Protein AF-A0A9X3CGD5-F1 (afdb_monomer_lite)

Secondary structure (DSSP, 8-state):
---------------------------TTS-HHHHHHHHHHHHH---BTTTBEEEEEEEETTEEEEEEEETTTTEEEEPSS-EETT-SSS--EEE--TT-SEEEEEEEBTTT--EEEEEEEEEETTEEEE--

Foldseek 3Di:
DDDDDDPDDPPPPPPPPPPPPPDPQDPPPPDPQQVVFQVVQVVVAAWAQQHKGKTWGDPDPQKIWIWIQDPVVRDTATDPAIFRCDDPPKHWDWDHGNNFQKIWIFGAGPPPRDTGHTWMWGDDPSDTHTPD

Radius of gyration: 22.18 Å; chains: 1; bounding box: 51×74×53 Å

Sequence (132 aa):
MKVLIIVGLLLVSANIFASSEVLPINLDGYADKFRDSFSESYRTGPNFDHENYLFTYSCGGGAICGSVYDVSFSDFVELPDNYIGASEVEEFHASYNINSNRLCISGQSAITLEVYQSECYRYQDLEWISEN

Structure (mmCIF, N/CA/C/O backbone):
data_AF-A0A9X3CGD5-F1
#
_entry.id   AF-A0A9X3CGD5-F1
#
loop_
_atom_site.group_PDB
_atom_site.id
_atom_site.type_symbol
_atom_site.label_atom_id
_atom_site.label_alt_id
_atom_site.label_comp_id
_atom_site.label_asym_id
_atom_site.label_entity_id
_atom_site.label_seq_id
_atom_site.pdbx_PDB_ins_code
_atom_site.Cartn_x
_atom_site.Cartn_y
_atom_site.Cartn_z
_atom_site.occupancy
_atom_site.B_iso_or_equiv
_atom_site.auth_seq_id
_atom_site.auth_comp_id
_atom_site.auth_asym_id
_atom_site.auth_atom_id
_atom_site.pdbx_PDB_model_num
ATOM 1 N N . MET A 1 1 ? -30.276 -59.587 37.980 1.00 43.25 1 MET A N 1
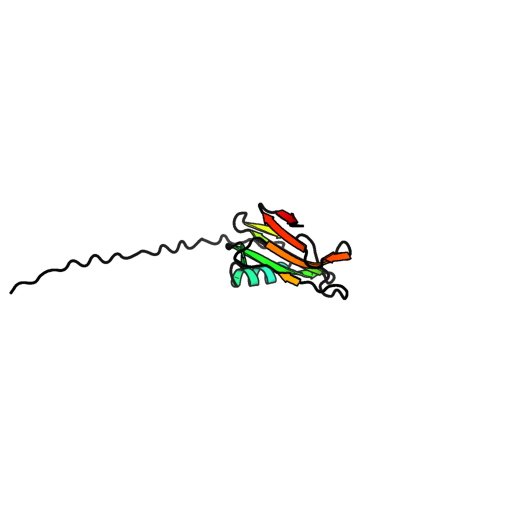ATOM 2 C CA . MET A 1 1 ? -29.554 -59.341 36.711 1.00 43.25 1 MET A CA 1
ATOM 3 C C . MET A 1 1 ? -30.543 -58.774 35.698 1.00 43.25 1 MET A C 1
ATOM 5 O O . MET A 1 1 ? -31.422 -59.525 35.299 1.00 43.25 1 MET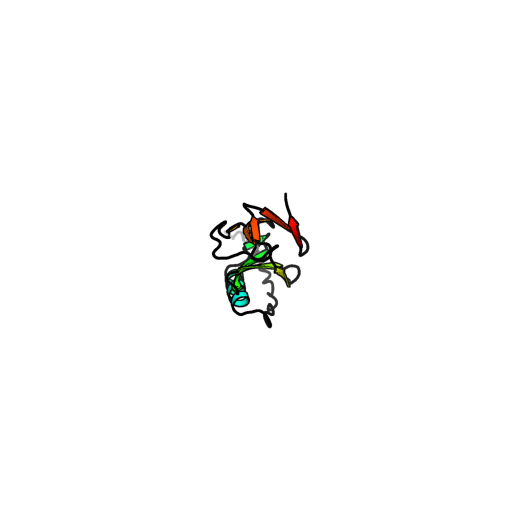 A O 1
ATOM 9 N N . LYS A 1 2 ? -30.478 -57.473 35.372 1.00 37.00 2 LYS A N 1
ATOM 10 C CA . LYS A 1 2 ? -31.056 -56.854 34.156 1.00 37.00 2 LYS A CA 1
ATOM 11 C C . LYS A 1 2 ? -30.704 -55.355 34.106 1.00 37.00 2 LYS A C 1
ATOM 13 O O . LYS A 1 2 ? -31.364 -54.527 34.712 1.00 37.00 2 LYS A O 1
ATOM 18 N N . VAL A 1 3 ? -29.555 -55.118 33.474 1.00 40.84 3 VAL A N 1
ATOM 19 C CA . VAL A 1 3 ? -29.138 -54.006 32.599 1.00 40.84 3 VAL A CA 1
ATOM 20 C C . VAL A 1 3 ? -29.783 -52.628 32.829 1.00 40.84 3 VAL A C 1
ATOM 22 O O . VAL A 1 3 ? -30.915 -52.382 32.424 1.00 40.84 3 VAL A O 1
ATOM 25 N N . LEU A 1 4 ? -28.985 -51.708 33.383 1.00 40.44 4 LEU A N 1
ATOM 26 C CA . LEU A 1 4 ? -29.149 -50.260 33.235 1.00 40.44 4 LEU A CA 1
ATOM 27 C C . LEU A 1 4 ? -28.840 -49.886 31.774 1.00 40.44 4 LEU A C 1
ATOM 29 O O . LEU A 1 4 ? -27.735 -50.147 31.301 1.00 40.44 4 LEU A O 1
ATOM 33 N N . ILE A 1 5 ? -29.788 -49.273 31.068 1.00 49.53 5 ILE A N 1
ATOM 34 C CA . ILE A 1 5 ? -29.542 -48.669 29.754 1.00 49.53 5 ILE A CA 1
ATOM 35 C C . ILE A 1 5 ? -29.169 -47.205 30.001 1.00 49.53 5 ILE A C 1
ATOM 37 O O . ILE A 1 5 ? -30.017 -46.395 30.366 1.00 49.53 5 ILE A O 1
ATOM 41 N N . ILE A 1 6 ? -27.887 -46.882 29.838 1.00 51.19 6 ILE A N 1
ATOM 42 C CA . ILE A 1 6 ? -27.390 -45.504 29.815 1.00 51.19 6 ILE A CA 1
ATOM 43 C C . ILE A 1 6 ? -27.622 -44.981 28.396 1.00 51.19 6 ILE A C 1
ATOM 45 O O . ILE A 1 6 ? -26.949 -45.397 27.456 1.00 51.19 6 ILE A O 1
ATOM 49 N N . VAL A 1 7 ? -28.603 -44.095 28.232 1.00 50.31 7 VAL A N 1
ATOM 50 C CA . VAL A 1 7 ? -28.816 -43.356 26.982 1.00 50.31 7 VAL A CA 1
ATOM 51 C C . VAL A 1 7 ? -27.796 -42.219 26.947 1.00 50.31 7 VAL A C 1
ATOM 53 O O . VAL A 1 7 ? -27.984 -41.179 27.572 1.00 50.31 7 VAL A O 1
ATOM 56 N N . GLY A 1 8 ? -26.674 -42.446 26.263 1.00 48.09 8 GLY A N 1
ATOM 57 C CA . GLY A 1 8 ? -25.688 -41.410 25.974 1.00 48.09 8 GLY A CA 1
ATOM 58 C C . GLY A 1 8 ? -26.224 -40.456 24.909 1.00 48.09 8 GLY A C 1
ATOM 59 O O . GLY A 1 8 ? -26.300 -40.819 23.737 1.00 48.09 8 GLY A O 1
ATOM 60 N N . LEU A 1 9 ? -26.596 -39.241 25.314 1.00 48.44 9 LEU A N 1
ATOM 61 C CA . LEU A 1 9 ? -26.856 -38.133 24.397 1.00 48.44 9 LEU A CA 1
ATOM 62 C C . LEU A 1 9 ? -25.506 -37.659 23.829 1.00 48.44 9 LEU A C 1
ATOM 64 O O . LEU A 1 9 ? -24.779 -36.896 24.462 1.00 48.44 9 LEU A O 1
ATOM 68 N N . LEU A 1 10 ? -25.147 -38.150 22.645 1.00 49.84 10 LEU A N 1
ATOM 69 C CA . LEU A 1 10 ? -24.059 -37.593 21.845 1.00 49.84 10 LEU A CA 1
ATOM 70 C C . LEU A 1 10 ? -24.537 -36.258 21.265 1.00 49.84 10 LEU A C 1
ATOM 72 O O . LEU A 1 10 ? -25.245 -36.222 20.260 1.00 49.84 10 LEU A O 1
ATOM 76 N N . LEU A 1 11 ? -24.167 -35.158 21.921 1.00 52.66 11 LEU A N 1
ATOM 77 C CA . LEU A 1 11 ? -24.222 -33.820 21.338 1.00 52.66 11 LEU A CA 1
ATOM 78 C C . LEU A 1 11 ? -23.191 -33.770 20.208 1.00 52.66 11 LEU A C 1
ATOM 80 O O . LEU A 1 11 ? -22.017 -33.487 20.428 1.00 52.66 11 LEU A O 1
ATOM 84 N N . VAL A 1 12 ? -23.628 -34.103 18.996 1.00 58.88 12 VAL A N 1
ATOM 85 C CA . VAL A 1 12 ? -22.868 -33.824 17.780 1.00 58.88 12 VAL A CA 1
ATOM 86 C C . VAL A 1 12 ? -22.931 -32.313 17.588 1.00 58.88 12 VAL A C 1
ATOM 88 O O . VAL A 1 12 ? -23.906 -31.780 17.060 1.00 58.88 12 VAL A O 1
ATOM 91 N N . SER A 1 13 ? -21.920 -31.606 18.087 1.00 59.28 13 SER A N 1
ATOM 92 C CA . SER A 1 13 ? -21.670 -30.217 17.727 1.00 59.28 13 SER A CA 1
ATOM 93 C C . SER A 1 13 ? -21.349 -30.181 16.235 1.00 59.28 13 SER A C 1
ATOM 95 O O . SER A 1 13 ? -20.225 -30.434 15.803 1.00 59.28 13 SER A O 1
ATOM 97 N N . ALA A 1 14 ? -22.373 -29.914 15.427 1.00 56.91 14 ALA A N 1
ATOM 98 C CA . ALA A 1 14 ? -22.192 -29.534 14.041 1.00 56.91 14 ALA A CA 1
ATOM 99 C C . ALA A 1 14 ? -21.446 -28.195 14.040 1.00 56.91 14 ALA A C 1
ATOM 101 O O . ALA A 1 14 ? -22.047 -27.136 14.206 1.00 56.91 14 ALA A O 1
ATOM 102 N N . ASN A 1 15 ? -20.119 -28.250 13.905 1.00 46.78 15 ASN A N 1
ATOM 103 C CA . ASN A 1 15 ? -19.341 -27.100 13.475 1.00 46.78 15 ASN A CA 1
ATOM 104 C C . ASN A 1 15 ? -19.806 -26.791 12.054 1.00 46.78 15 ASN A C 1
ATOM 106 O O . ASN A 1 15 ? -19.359 -27.415 11.090 1.00 46.78 15 ASN A O 1
ATOM 110 N N . ILE A 1 16 ? -20.774 -25.885 11.940 1.00 51.84 16 ILE A N 1
ATOM 111 C CA . ILE A 1 16 ? -21.120 -25.249 10.679 1.00 51.84 16 ILE A CA 1
ATOM 112 C C . ILE A 1 16 ? -19.902 -24.394 10.334 1.00 51.84 16 ILE A C 1
ATOM 114 O O . ILE A 1 16 ? -19.795 -23.245 10.750 1.00 51.84 16 ILE A O 1
ATOM 118 N N . PHE A 1 17 ? -18.945 -24.983 9.618 1.00 51.38 17 PHE A N 1
ATOM 119 C CA . PHE A 1 17 ? -18.027 -24.204 8.808 1.00 51.38 17 PHE A CA 1
ATOM 120 C C . PHE A 1 17 ? -18.896 -23.563 7.733 1.00 51.38 17 PHE A C 1
ATOM 122 O O . PHE A 1 17 ? -19.229 -24.191 6.728 1.00 51.38 17 PHE A O 1
ATOM 129 N N . ALA A 1 18 ? -19.341 -22.335 7.996 1.00 46.78 18 ALA A N 1
ATOM 130 C CA . ALA A 1 18 ? -19.785 -21.445 6.947 1.00 46.78 18 ALA A CA 1
ATOM 131 C C . ALA A 1 18 ? -18.578 -21.266 6.022 1.00 46.78 18 ALA A C 1
ATOM 133 O O . ALA A 1 18 ? -17.677 -20.481 6.298 1.00 46.78 18 ALA A O 1
ATOM 134 N N . SER A 1 19 ? -18.513 -22.088 4.976 1.00 48.03 19 SER A N 1
ATOM 135 C CA . SER A 1 19 ? -17.697 -21.804 3.808 1.00 48.03 19 SER A CA 1
ATOM 136 C C . SER A 1 19 ? -18.245 -20.494 3.267 1.00 48.03 19 SER A C 1
ATOM 138 O O . SER A 1 19 ? -19.299 -20.505 2.632 1.00 48.03 19 SER A O 1
ATOM 140 N N . SER A 1 20 ? -17.604 -19.367 3.586 1.00 49.00 20 SER A N 1
ATOM 141 C CA . SER A 1 20 ? -17.860 -18.147 2.838 1.00 49.00 20 SER A CA 1
ATOM 142 C C . SER A 1 20 ? -17.532 -18.493 1.393 1.00 49.00 20 SER A C 1
ATOM 144 O O . SER A 1 20 ? -16.413 -18.884 1.057 1.00 49.00 20 SER A O 1
ATOM 146 N N . GLU A 1 21 ? -18.552 -18.493 0.544 1.00 46.88 21 GLU A N 1
ATOM 147 C CA . GLU A 1 21 ? -18.329 -18.526 -0.888 1.00 46.88 21 GLU A CA 1
ATOM 148 C C . GLU A 1 21 ? -17.588 -17.232 -1.209 1.00 46.88 21 GLU A C 1
ATOM 150 O O . GLU A 1 21 ? -18.176 -16.154 -1.261 1.00 46.88 21 GLU A O 1
ATOM 155 N N . VAL A 1 22 ? -16.264 -17.331 -1.314 1.00 56.41 22 VAL A N 1
ATOM 156 C CA . VAL A 1 22 ? -15.425 -16.271 -1.853 1.00 56.41 22 VAL A CA 1
ATOM 157 C C . VAL A 1 22 ? -15.966 -15.986 -3.245 1.00 56.41 22 VAL A C 1
ATOM 159 O O . VAL A 1 22 ? -15.841 -16.816 -4.150 1.00 56.41 22 VAL A O 1
ATOM 162 N N . LEU A 1 23 ? -16.603 -14.830 -3.413 1.00 57.22 23 LEU A N 1
ATOM 163 C CA . LEU A 1 23 ? -16.973 -14.358 -4.736 1.00 57.22 23 LEU A CA 1
ATOM 164 C C . LEU A 1 23 ? -15.686 -14.222 -5.564 1.00 57.22 23 LEU A C 1
ATOM 166 O O . LEU A 1 23 ? -14.685 -13.718 -5.049 1.00 57.22 23 LEU A O 1
ATOM 170 N N . PRO A 1 24 ? -15.670 -14.690 -6.823 1.00 66.75 24 PRO A N 1
ATOM 171 C CA . PRO A 1 24 ? -14.485 -14.589 -7.659 1.00 66.75 24 PRO A CA 1
ATOM 172 C C . PRO A 1 24 ? -14.117 -13.113 -7.833 1.00 66.75 24 PRO A C 1
ATOM 174 O O . PRO A 1 24 ? -14.877 -12.336 -8.410 1.00 66.75 24 PRO A O 1
ATOM 177 N N . ILE A 1 25 ? -12.951 -12.736 -7.312 1.00 82.81 25 ILE A N 1
ATOM 178 C CA . ILE A 1 25 ? -12.424 -11.376 -7.403 1.00 82.81 25 ILE A CA 1
ATOM 179 C C . ILE A 1 25 ? -12.034 -11.134 -8.860 1.00 82.81 25 ILE A C 1
ATOM 181 O O . ILE A 1 25 ? -11.188 -11.843 -9.410 1.00 82.81 25 ILE A O 1
ATOM 185 N N . ASN A 1 26 ? -12.678 -10.159 -9.502 1.00 85.06 26 ASN A N 1
ATOM 186 C CA . ASN A 1 26 ? -12.357 -9.795 -10.873 1.00 85.06 26 ASN A CA 1
ATOM 187 C C . ASN A 1 26 ? -11.092 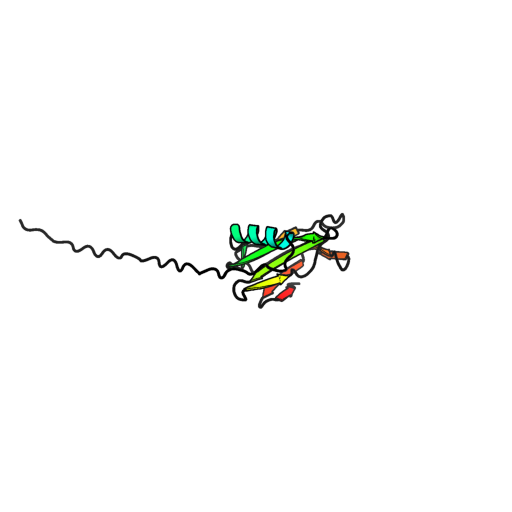-8.928 -10.890 1.00 85.06 26 ASN A C 1
ATOM 189 O O . ASN A 1 26 ? -11.102 -7.802 -10.404 1.00 85.06 26 ASN A O 1
ATOM 193 N N . LEU A 1 27 ? -10.016 -9.464 -11.463 1.00 89.44 27 LEU A N 1
ATOM 194 C CA . LEU A 1 27 ? -8.732 -8.775 -11.608 1.00 89.44 27 LEU A CA 1
ATOM 195 C C . LEU A 1 27 ? -8.460 -8.332 -13.053 1.00 89.44 27 LEU A C 1
ATOM 197 O O . LEU A 1 27 ? -7.326 -7.973 -13.388 1.00 89.44 27 LEU A O 1
ATOM 201 N N . ASP A 1 28 ? -9.467 -8.382 -13.924 1.00 89.00 28 ASP A N 1
ATOM 202 C CA . ASP A 1 28 ? -9.343 -7.928 -15.303 1.00 89.00 28 ASP A CA 1
ATOM 203 C C . ASP A 1 28 ? -9.048 -6.422 -15.333 1.00 89.00 28 ASP A C 1
ATOM 205 O O . ASP A 1 28 ? -9.728 -5.617 -14.701 1.00 89.00 28 ASP A O 1
ATOM 209 N N . GLY A 1 29 ? -8.017 -6.035 -16.085 1.00 89.38 29 GLY A N 1
ATOM 210 C CA . GLY A 1 29 ? -7.575 -4.641 -16.206 1.00 89.38 29 GLY A CA 1
ATOM 211 C C . GLY A 1 29 ? -6.433 -4.242 -15.269 1.00 89.38 29 GLY A C 1
ATOM 212 O O . GLY A 1 29 ? -5.789 -3.226 -15.525 1.00 89.38 29 GLY A O 1
ATOM 213 N N . TYR A 1 30 ? -6.105 -5.052 -14.258 1.00 93.06 30 TYR A N 1
ATOM 214 C CA . TYR A 1 30 ? -4.916 -4.833 -13.432 1.00 93.06 30 TYR A CA 1
ATOM 215 C C . TYR A 1 30 ? -3.644 -5.351 -14.113 1.00 93.06 30 TYR A C 1
ATOM 217 O O . TYR A 1 30 ? -3.652 -6.359 -14.823 1.00 93.06 30 TYR A O 1
ATOM 225 N N . ALA A 1 31 ? -2.521 -4.675 -13.864 1.00 94.81 31 ALA A N 1
ATOM 226 C CA . ALA A 1 31 ? -1.214 -5.099 -14.358 1.00 94.81 31 ALA A CA 1
ATOM 227 C C . ALA A 1 31 ? -0.779 -6.441 -13.742 1.00 94.81 31 ALA A C 1
ATOM 229 O O . ALA A 1 31 ? -1.101 -6.741 -12.594 1.00 94.81 31 ALA A O 1
ATOM 230 N N . ASP A 1 32 ? 0.034 -7.221 -14.461 1.00 95.44 32 ASP A N 1
ATOM 231 C CA . ASP A 1 32 ? 0.465 -8.550 -13.998 1.00 95.44 32 ASP A CA 1
ATOM 232 C C . ASP A 1 32 ? 1.145 -8.514 -12.624 1.00 95.44 32 ASP A C 1
ATOM 234 O O . ASP A 1 32 ? 0.855 -9.344 -11.773 1.00 95.44 32 ASP A O 1
ATOM 238 N N . LYS A 1 33 ? 1.971 -7.496 -12.347 1.00 96.12 33 LYS A N 1
ATOM 239 C CA . LYS A 1 33 ? 2.628 -7.344 -11.037 1.00 96.12 33 LYS A CA 1
ATOM 240 C C . LYS A 1 33 ? 1.652 -7.135 -9.887 1.00 96.12 33 LYS A C 1
ATOM 242 O O . LYS A 1 33 ? 1.884 -7.662 -8.804 1.00 96.12 33 LYS A O 1
ATOM 247 N N . PHE A 1 34 ? 0.567 -6.405 -10.128 1.00 97.06 34 PHE A N 1
ATOM 248 C CA . PHE A 1 34 ? -0.507 -6.261 -9.154 1.00 97.06 34 PHE A CA 1
ATOM 249 C C . PHE A 1 34 ? -1.176 -7.616 -8.910 1.00 97.06 34 PHE A C 1
ATOM 251 O O . PHE A 1 34 ? -1.300 -8.052 -7.769 1.00 97.06 34 PHE A O 1
ATOM 258 N N . ARG A 1 35 ? -1.558 -8.304 -9.994 1.00 96.56 35 ARG A N 1
ATOM 259 C CA . ARG A 1 35 ? -2.259 -9.594 -9.947 1.00 96.56 35 ARG A CA 1
ATOM 260 C C . ARG A 1 35 ? -1.439 -10.663 -9.232 1.00 96.56 35 ARG A C 1
ATOM 262 O O . ARG A 1 35 ? -1.991 -11.384 -8.405 1.00 96.56 35 ARG A O 1
ATOM 269 N N . ASP A 1 36 ? -0.143 -10.738 -9.520 1.00 96.19 36 ASP A N 1
ATOM 270 C CA . ASP A 1 36 ? 0.791 -11.676 -8.896 1.00 96.19 36 ASP A CA 1
ATOM 271 C C . ASP A 1 36 ? 0.914 -11.412 -7.388 1.00 96.19 36 ASP A C 1
ATOM 273 O O . ASP A 1 36 ? 0.725 -12.328 -6.586 1.00 96.19 36 ASP A O 1
ATOM 277 N N . SER A 1 37 ? 1.174 -10.160 -6.990 1.00 97.56 37 SER A N 1
ATOM 278 C CA . SER A 1 37 ? 1.308 -9.795 -5.573 1.00 97.56 37 SER A CA 1
ATOM 279 C C . SER A 1 37 ? 0.010 -9.995 -4.795 1.00 97.56 37 SER A C 1
ATOM 281 O O . SER A 1 37 ? 0.040 -10.527 -3.683 1.00 97.56 37 SER A O 1
ATOM 283 N N . PHE A 1 38 ? -1.132 -9.614 -5.373 1.00 97.44 38 PHE A N 1
ATOM 284 C CA . PHE A 1 38 ? -2.424 -9.852 -4.743 1.00 97.44 38 PHE A CA 1
ATOM 285 C C . PHE A 1 38 ? -2.699 -11.350 -4.601 1.00 97.44 38 PHE A C 1
ATOM 287 O O . PHE A 1 38 ? -3.043 -11.797 -3.513 1.00 97.44 38 PHE A O 1
ATOM 294 N N . SER A 1 39 ? -2.492 -12.140 -5.660 1.00 95.62 39 SER A N 1
ATOM 295 C CA . SER A 1 39 ? -2.725 -13.591 -5.626 1.00 95.62 39 SER A CA 1
ATOM 296 C C . SER A 1 39 ? -1.871 -14.284 -4.565 1.00 95.62 39 SER A C 1
ATOM 298 O O . SER A 1 39 ? -2.340 -15.211 -3.906 1.00 95.62 39 SER A O 1
ATOM 300 N N . GLU A 1 40 ? -0.631 -13.832 -4.367 1.00 96.31 40 GLU A N 1
ATOM 301 C CA . GLU A 1 40 ? 0.254 -14.371 -3.333 1.00 96.31 40 GLU A CA 1
ATOM 302 C C . GLU A 1 40 ? -0.214 -14.015 -1.914 1.00 96.31 40 GLU A C 1
ATOM 304 O O . GLU A 1 40 ? -0.260 -14.889 -1.041 1.00 96.31 40 GLU A O 1
ATOM 309 N N . SER A 1 41 ? -0.619 -12.760 -1.686 1.00 96.00 41 SER A N 1
ATOM 310 C CA . SER A 1 41 ? -1.209 -12.333 -0.410 1.00 96.00 41 SER A CA 1
ATOM 311 C C . SER A 1 41 ? -2.503 -13.103 -0.125 1.00 96.00 41 SER A C 1
ATOM 313 O O . SER A 1 41 ? -2.656 -13.722 0.927 1.00 96.00 41 SER A O 1
ATOM 315 N N . TYR A 1 42 ? -3.377 -13.199 -1.127 1.00 94.94 42 TYR A N 1
ATOM 316 C CA . TYR A 1 42 ? -4.645 -13.914 -1.057 1.00 94.94 42 TYR A CA 1
ATOM 317 C C . TYR A 1 42 ? -4.469 -15.399 -0.710 1.00 94.94 42 TYR A C 1
ATOM 319 O O . TYR A 1 42 ? -5.168 -15.936 0.147 1.00 94.94 42 TYR A O 1
ATOM 327 N N . ARG A 1 43 ? -3.482 -16.065 -1.323 1.00 95.06 43 ARG A N 1
ATOM 328 C CA . ARG A 1 43 ? -3.133 -17.467 -1.043 1.00 95.06 43 ARG A CA 1
ATOM 329 C C . ARG A 1 43 ? -2.599 -17.678 0.377 1.00 95.06 43 ARG A C 1
ATOM 331 O O . ARG A 1 43 ? -2.745 -18.773 0.919 1.00 95.06 43 ARG A O 1
ATOM 338 N N . THR A 1 44 ? -1.958 -16.665 0.953 1.00 94.56 44 THR A N 1
ATOM 339 C CA . THR A 1 44 ? -1.418 -16.705 2.321 1.00 94.56 44 THR A CA 1
ATOM 340 C C . THR A 1 44 ? -2.519 -16.518 3.369 1.00 94.56 44 THR A C 1
ATOM 342 O O . THR A 1 44 ? -2.428 -17.081 4.461 1.00 94.56 44 THR A O 1
ATOM 345 N N . GLY A 1 45 ? -3.583 -15.802 3.007 1.00 94.94 45 GLY A N 1
ATOM 346 C CA . GLY A 1 45 ? -4.706 -15.466 3.876 1.00 94.94 45 GLY A CA 1
ATOM 347 C C . GLY A 1 45 ? -4.643 -14.017 4.371 1.00 94.94 45 GLY A C 1
ATOM 348 O O . GLY A 1 45 ? -3.657 -13.322 4.107 1.00 94.94 45 GLY A O 1
ATOM 349 N N . PRO A 1 46 ? -5.687 -13.552 5.083 1.00 96.88 46 PRO A N 1
ATOM 350 C CA . PRO A 1 46 ? -5.740 -12.197 5.618 1.00 96.88 46 PRO A CA 1
ATOM 351 C C . PRO A 1 46 ? -4.511 -11.859 6.459 1.00 96.88 46 PRO A C 1
ATOM 353 O O . PRO A 1 46 ? -4.031 -12.675 7.250 1.00 96.88 46 PRO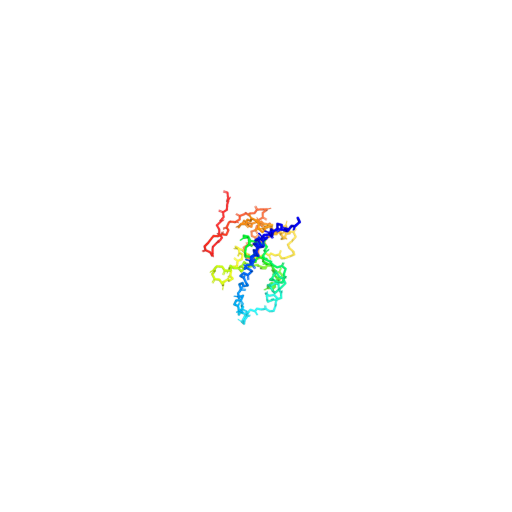 A O 1
ATOM 356 N N . ASN A 1 47 ? -4.007 -10.641 6.299 1.00 97.69 47 ASN A N 1
ATOM 357 C CA . ASN A 1 47 ? -2.799 -10.172 6.979 1.00 97.69 47 ASN A CA 1
ATOM 358 C C . ASN A 1 47 ? -2.945 -8.759 7.563 1.00 97.69 47 ASN A C 1
ATOM 360 O O . ASN A 1 47 ? -1.996 -8.247 8.163 1.00 97.69 47 ASN A O 1
ATOM 364 N N . PHE A 1 48 ? -4.125 -8.156 7.420 1.00 98.06 48 PHE A N 1
ATOM 365 C CA . PHE A 1 48 ? -4.436 -6.801 7.844 1.00 98.06 48 PHE A CA 1
ATOM 366 C C . PHE A 1 48 ? -5.879 -6.742 8.342 1.00 98.06 48 PHE A C 1
ATOM 368 O O . PHE A 1 48 ? -6.760 -7.310 7.707 1.00 98.06 48 PHE A O 1
ATOM 375 N N . ASP A 1 49 ? -6.115 -6.091 9.480 1.00 96.38 49 ASP A N 1
ATOM 376 C CA . ASP A 1 49 ? -7.458 -5.909 10.057 1.00 96.38 49 ASP A CA 1
ATOM 377 C C . ASP A 1 49 ? -8.362 -7.163 10.035 1.00 96.38 49 ASP A C 1
ATOM 379 O O . ASP A 1 49 ? -9.504 -7.127 9.596 1.00 96.38 49 ASP A O 1
ATOM 383 N N . HIS A 1 50 ? -7.815 -8.299 10.474 1.00 94.38 50 HIS A N 1
ATOM 384 C CA . HIS A 1 50 ? -8.409 -9.640 10.584 1.00 94.38 50 HIS A CA 1
ATOM 385 C C . HIS A 1 50 ? -8.857 -10.329 9.291 1.00 94.38 50 HIS A C 1
ATOM 387 O O . HIS A 1 50 ? -8.693 -11.544 9.166 1.00 94.38 50 HIS A O 1
ATOM 393 N N . GLU A 1 51 ? -9.412 -9.587 8.348 1.00 95.62 51 GLU A N 1
ATOM 394 C CA . GLU A 1 51 ? -10.101 -10.099 7.167 1.00 95.62 51 GLU A CA 1
ATOM 395 C C . GLU A 1 51 ? -9.568 -9.498 5.862 1.00 95.62 51 GLU A C 1
ATOM 397 O O . GLU A 1 51 ? -9.726 -10.111 4.806 1.00 95.62 51 GLU A O 1
ATOM 402 N N . ASN A 1 52 ? -8.840 -8.383 5.936 1.00 96.75 52 ASN A N 1
ATOM 403 C CA . ASN A 1 52 ? -8.312 -7.670 4.781 1.00 96.75 52 ASN A CA 1
ATOM 404 C C . ASN A 1 52 ? -6.904 -8.143 4.374 1.00 96.75 52 ASN A C 1
ATOM 406 O O . ASN A 1 52 ? -6.160 -8.786 5.129 1.00 96.75 52 ASN A O 1
ATOM 410 N N . TYR A 1 53 ? -6.533 -7.806 3.137 1.00 97.88 53 TYR A N 1
ATOM 411 C CA . TYR A 1 53 ? -5.274 -8.225 2.521 1.00 97.88 53 TYR A CA 1
ATOM 412 C C . TYR A 1 53 ? -4.482 -7.000 2.091 1.00 97.88 53 TYR A C 1
ATOM 414 O O . TYR A 1 53 ? -4.824 -6.355 1.104 1.00 97.88 53 TYR A O 1
ATOM 422 N N . LEU A 1 54 ? -3.398 -6.704 2.797 1.00 98.31 54 LEU A N 1
ATOM 423 C CA . LEU A 1 54 ? -2.435 -5.681 2.417 1.00 98.31 54 LEU A CA 1
ATOM 424 C C . LEU A 1 54 ? -1.293 -6.321 1.626 1.00 98.31 54 LEU A C 1
ATOM 426 O O . LEU A 1 54 ? -0.773 -7.379 1.991 1.00 98.31 54 LEU A O 1
ATOM 430 N N . PHE A 1 55 ? -0.899 -5.697 0.522 1.00 98.12 55 PHE A N 1
ATOM 431 C CA . PHE A 1 55 ? 0.222 -6.154 -0.293 1.00 98.12 55 PHE A CA 1
ATOM 432 C C . PHE A 1 55 ? 0.915 -4.988 -0.992 1.00 98.12 55 PHE A C 1
ATOM 434 O O . PHE A 1 55 ? 0.329 -3.933 -1.230 1.00 98.12 55 PHE A O 1
ATOM 441 N N . THR A 1 56 ? 2.180 -5.199 -1.347 1.00 98.19 56 THR A N 1
ATOM 442 C CA . THR A 1 56 ? 2.986 -4.254 -2.123 1.00 98.19 56 THR A CA 1
ATOM 443 C C . THR A 1 56 ? 3.491 -4.910 -3.403 1.00 98.19 56 THR A C 1
ATOM 445 O O . THR A 1 56 ? 3.565 -6.138 -3.530 1.00 98.19 56 THR A O 1
ATOM 448 N N . TYR A 1 57 ? 3.787 -4.090 -4.404 1.00 97.69 57 TYR A N 1
ATOM 449 C CA . TYR A 1 57 ? 4.233 -4.547 -5.714 1.00 97.69 57 TYR A CA 1
ATOM 450 C C . TYR A 1 57 ? 5.029 -3.454 -6.425 1.00 97.69 57 TYR A C 1
ATOM 452 O O . TYR A 1 57 ? 4.884 -2.265 -6.148 1.00 97.69 57 TYR A O 1
ATOM 460 N N . SER A 1 58 ? 5.878 -3.848 -7.376 1.00 96.31 58 SER A N 1
ATOM 461 C CA . SER A 1 58 ? 6.538 -2.874 -8.248 1.00 96.31 58 SER A CA 1
ATOM 462 C C . SER A 1 58 ? 5.567 -2.398 -9.327 1.00 96.31 58 SER A C 1
ATOM 464 O O . SER A 1 58 ? 5.027 -3.216 -10.075 1.00 96.31 58 SER A O 1
ATOM 466 N N . CYS A 1 59 ? 5.382 -1.083 -9.430 1.00 94.50 59 CYS A N 1
ATOM 467 C CA . CYS A 1 59 ? 4.427 -0.448 -10.344 1.00 94.50 59 CYS A CA 1
ATOM 468 C C . CYS A 1 59 ? 5.088 0.337 -11.490 1.00 94.50 59 CYS A C 1
ATOM 470 O O . CYS A 1 59 ? 4.443 1.135 -12.165 1.00 94.50 59 CYS A O 1
ATOM 472 N N . GLY A 1 60 ? 6.369 0.062 -11.764 1.00 92.50 60 GLY A N 1
ATOM 473 C CA . GLY A 1 60 ? 7.135 0.704 -12.835 1.00 92.50 60 GLY A CA 1
ATOM 474 C C . GLY A 1 60 ? 7.926 1.925 -12.364 1.00 92.50 60 GLY A C 1
ATOM 475 O O . GLY A 1 60 ? 7.786 2.384 -11.237 1.00 92.50 60 GLY A O 1
ATOM 476 N N . GLY A 1 61 ? 8.850 2.403 -13.204 1.00 91.75 61 GLY A N 1
ATOM 477 C CA . GLY A 1 61 ? 9.681 3.578 -12.891 1.00 91.75 61 GLY A CA 1
ATOM 478 C C . GLY A 1 61 ? 10.606 3.431 -11.672 1.00 91.75 61 GLY A C 1
ATOM 479 O O . GLY A 1 61 ? 11.146 4.426 -11.210 1.00 91.75 61 GLY A O 1
ATOM 480 N N . GLY A 1 62 ? 10.787 2.213 -11.145 1.00 94.62 62 GLY A N 1
ATOM 481 C CA . GLY A 1 62 ? 11.506 1.977 -9.887 1.00 94.62 62 GLY A CA 1
ATOM 482 C C . GLY A 1 62 ? 10.671 2.235 -8.627 1.00 94.62 62 GLY A C 1
ATOM 483 O O . GLY A 1 62 ? 11.228 2.224 -7.533 1.00 94.62 62 GLY A O 1
ATOM 484 N N . ALA A 1 63 ? 9.359 2.446 -8.763 1.00 97.69 63 ALA A N 1
ATOM 485 C CA . ALA A 1 63 ? 8.456 2.669 -7.645 1.00 97.69 63 ALA A CA 1
ATOM 486 C C . ALA A 1 63 ? 7.876 1.361 -7.075 1.00 97.69 63 ALA A C 1
ATOM 488 O O . ALA A 1 63 ? 7.711 0.350 -7.774 1.00 97.69 63 ALA A O 1
ATOM 489 N N . ILE A 1 64 ? 7.547 1.426 -5.791 1.00 98.19 64 ILE A N 1
ATOM 490 C CA . ILE A 1 64 ? 6.762 0.474 -5.022 1.00 98.19 64 ILE A CA 1
ATOM 491 C C . ILE A 1 64 ? 5.399 1.113 -4.785 1.00 98.19 64 ILE A C 1
ATOM 493 O O . ILE A 1 64 ? 5.302 2.208 -4.235 1.00 98.19 64 ILE A O 1
ATOM 497 N N . CYS A 1 65 ? 4.362 0.399 -5.190 1.00 97.94 65 CYS A N 1
ATOM 498 C CA . CYS A 1 65 ? 2.980 0.703 -4.871 1.00 97.94 65 CYS A CA 1
ATOM 499 C C . CYS A 1 65 ? 2.470 -0.344 -3.877 1.00 97.94 65 CYS A C 1
ATOM 501 O O . CYS A 1 65 ? 3.092 -1.393 -3.663 1.00 97.94 65 CYS A O 1
ATOM 503 N N . GLY A 1 66 ? 1.305 -0.101 -3.298 1.00 97.81 66 GLY A N 1
ATOM 504 C CA . GLY A 1 66 ? 0.613 -1.109 -2.513 1.00 97.81 66 GLY A CA 1
ATOM 505 C C . GLY A 1 66 ? -0.882 -0.880 -2.501 1.00 97.81 66 GLY A C 1
ATOM 506 O O . GLY A 1 66 ? -1.367 0.163 -2.938 1.00 97.81 66 GLY A O 1
ATOM 507 N N . SER A 1 67 ? -1.602 -1.871 -2.001 1.00 98.12 67 SER A N 1
ATOM 508 C CA . SER A 1 67 ? -3.044 -1.790 -1.852 1.00 98.12 67 SER A CA 1
ATOM 509 C C . SER A 1 67 ? -3.526 -2.678 -0.711 1.00 98.12 67 SER A C 1
ATOM 511 O O . SER A 1 67 ? -2.879 -3.668 -0.358 1.00 98.12 67 SER A O 1
ATOM 513 N N . VAL A 1 68 ? -4.665 -2.298 -0.141 1.00 98.06 68 VAL A N 1
ATOM 514 C CA . VAL A 1 68 ? -5.506 -3.143 0.698 1.00 98.06 68 VAL A CA 1
ATOM 515 C C . VAL A 1 68 ? -6.687 -3.608 -0.140 1.00 98.06 68 VAL A C 1
ATOM 517 O O . VAL A 1 68 ? -7.413 -2.785 -0.691 1.00 98.06 68 VAL A O 1
ATOM 520 N N . TYR A 1 69 ? -6.889 -4.920 -0.215 1.00 97.50 69 TYR A N 1
ATOM 521 C CA . TYR A 1 69 ? -8.178 -5.475 -0.604 1.00 97.50 69 TYR A CA 1
ATOM 522 C C . TYR A 1 69 ? -9.083 -5.506 0.626 1.00 97.50 69 TYR A C 1
ATOM 524 O O . TYR A 1 69 ? -8.825 -6.271 1.565 1.00 97.50 69 TYR A O 1
ATOM 532 N N . ASP A 1 70 ? -10.106 -4.658 0.613 1.00 96.25 70 ASP A N 1
ATOM 533 C CA . ASP A 1 70 ? -11.139 -4.606 1.637 1.00 96.25 70 ASP A CA 1
ATOM 534 C C . ASP A 1 70 ? -12.253 -5.590 1.282 1.00 96.25 70 ASP A C 1
ATOM 536 O O . ASP A 1 70 ? -12.957 -5.443 0.278 1.00 96.25 70 ASP A O 1
ATOM 540 N N . VAL A 1 71 ? -12.411 -6.613 2.118 1.00 94.31 71 VAL A N 1
ATOM 541 C CA . VAL A 1 71 ? -13.392 -7.678 1.893 1.00 94.31 71 VAL A CA 1
ATOM 542 C C . VAL A 1 71 ? -14.824 -7.175 2.071 1.00 94.31 71 VAL A C 1
ATOM 544 O O . VAL A 1 71 ? -15.717 -7.620 1.345 1.00 94.31 71 VAL A O 1
ATOM 547 N N . SER A 1 72 ? -15.052 -6.233 2.989 1.00 93.00 72 SER A N 1
ATOM 548 C CA . SER A 1 72 ? -16.383 -5.692 3.287 1.00 93.00 72 SER A CA 1
ATOM 549 C C . SER A 1 72 ? -16.963 -4.932 2.098 1.00 93.00 72 SER A C 1
ATOM 551 O O . SER A 1 72 ? -18.163 -5.025 1.829 1.00 93.00 72 SER A O 1
ATOM 553 N N . PHE A 1 73 ? -16.111 -4.221 1.360 1.00 92.75 73 PHE A N 1
ATOM 554 C CA . PHE A 1 73 ? -16.508 -3.466 0.170 1.00 92.75 73 PHE A CA 1
ATOM 555 C C . PHE A 1 73 ? -16.189 -4.182 -1.147 1.00 92.75 73 PHE A C 1
ATOM 557 O O . PHE A 1 73 ? -16.688 -3.772 -2.194 1.00 92.75 73 PHE A O 1
ATOM 564 N N . SER A 1 74 ? -15.419 -5.276 -1.101 1.00 92.94 74 SER A N 1
ATOM 565 C CA . SER A 1 74 ? -14.904 -5.981 -2.281 1.00 92.94 74 SER A CA 1
ATOM 566 C C . SER A 1 74 ? -14.127 -5.060 -3.227 1.00 92.94 74 SER A C 1
ATOM 568 O O . SER A 1 74 ? -14.275 -5.160 -4.446 1.00 92.94 74 SER A O 1
ATOM 570 N N . ASP A 1 75 ? -13.300 -4.180 -2.663 1.00 93.75 75 ASP A N 1
ATOM 571 C CA . ASP A 1 75 ? -12.591 -3.135 -3.403 1.00 93.75 75 ASP A CA 1
ATOM 572 C C . ASP A 1 75 ? -11.108 -3.054 -3.021 1.00 93.75 75 ASP A C 1
ATOM 574 O O . ASP A 1 75 ? -10.684 -3.534 -1.967 1.00 93.75 75 ASP A O 1
ATOM 578 N N . PHE A 1 76 ? -10.315 -2.453 -3.902 1.00 96.06 76 PHE A N 1
ATOM 579 C CA . PHE A 1 76 ? -8.893 -2.210 -3.708 1.00 96.06 76 PHE A CA 1
ATOM 580 C C . PHE A 1 76 ? -8.653 -0.738 -3.395 1.00 96.06 76 PHE A C 1
ATOM 582 O O . PHE A 1 76 ? -8.875 0.128 -4.238 1.00 96.06 76 PHE A O 1
ATOM 589 N N . VAL A 1 77 ? -8.123 -0.459 -2.208 1.00 97.38 77 VAL A N 1
ATOM 590 C CA . VAL A 1 77 ? -7.698 0.890 -1.823 1.00 97.38 77 VAL A CA 1
ATOM 591 C C . VAL A 1 77 ? -6.185 0.974 -1.911 1.00 97.38 77 VAL A C 1
ATOM 593 O O . VAL A 1 77 ? -5.476 0.138 -1.350 1.00 97.38 77 VAL A O 1
ATOM 596 N N . GLU A 1 78 ? -5.670 1.943 -2.660 1.00 97.44 78 GLU A N 1
ATOM 597 C CA . GLU A 1 78 ? -4.229 2.182 -2.789 1.00 97.44 78 GLU A CA 1
ATOM 598 C C . GLU A 1 78 ? -3.639 2.687 -1.467 1.00 97.44 78 GLU A C 1
ATOM 600 O O . GLU A 1 78 ? -4.346 3.279 -0.652 1.00 97.44 78 GLU A O 1
ATOM 605 N N . LEU A 1 79 ? -2.348 2.442 -1.225 1.00 97.44 79 LEU A N 1
ATOM 606 C CA . LEU A 1 79 ? -1.646 3.055 -0.091 1.00 97.44 79 LEU A CA 1
ATOM 607 C C . LEU A 1 79 ? -1.624 4.595 -0.205 1.00 97.44 79 LEU A C 1
ATOM 609 O O . LEU A 1 79 ? -1.812 5.122 -1.301 1.00 97.44 79 LEU A O 1
ATOM 613 N N . PRO A 1 80 ? -1.359 5.329 0.897 1.00 96.38 80 PRO A N 1
ATOM 614 C CA . PRO A 1 80 ? -1.352 6.797 0.891 1.00 96.38 80 PRO A CA 1
ATOM 615 C C . PRO A 1 80 ? -0.404 7.446 -0.128 1.00 96.38 80 PRO A C 1
ATOM 617 O O . PRO A 1 80 ? -0.643 8.579 -0.539 1.00 96.38 80 PRO A O 1
ATOM 620 N N . ASP A 1 81 ? 0.671 6.752 -0.511 1.00 97.69 81 ASP A N 1
ATOM 621 C CA . ASP A 1 81 ? 1.632 7.205 -1.514 1.00 97.69 81 ASP A CA 1
ATOM 622 C C . ASP A 1 81 ? 2.304 6.009 -2.216 1.00 97.69 81 ASP A C 1
ATOM 624 O O . ASP A 1 81 ? 2.161 4.848 -1.817 1.00 97.69 81 ASP A O 1
ATOM 628 N N . ASN A 1 82 ? 3.073 6.318 -3.257 1.00 97.75 82 ASN A N 1
ATOM 629 C CA . ASN A 1 82 ? 3.996 5.423 -3.935 1.00 97.75 82 ASN A CA 1
ATOM 630 C C . ASN A 1 82 ? 5.424 5.759 -3.512 1.00 97.75 82 ASN A C 1
ATOM 632 O O . ASN A 1 82 ? 5.781 6.925 -3.369 1.00 97.75 82 ASN A O 1
ATOM 636 N N . TYR A 1 83 ? 6.280 4.751 -3.380 1.00 98.19 83 TYR A N 1
ATOM 637 C CA . TYR A 1 83 ? 7.601 4.910 -2.771 1.00 98.19 83 TYR A CA 1
ATOM 638 C C . TYR A 1 83 ? 8.720 4.520 -3.729 1.00 98.19 83 TYR A C 1
ATOM 640 O O . TYR A 1 83 ? 8.565 3.624 -4.553 1.00 98.19 83 TYR A O 1
ATOM 648 N N . ILE A 1 84 ? 9.875 5.170 -3.640 1.00 98.06 84 ILE A N 1
ATOM 649 C CA . ILE A 1 84 ? 11.053 4.824 -4.438 1.00 98.06 84 ILE A CA 1
ATOM 650 C C . ILE A 1 84 ? 11.639 3.519 -3.893 1.00 98.06 84 ILE A C 1
ATOM 652 O O . ILE A 1 84 ? 12.140 3.474 -2.772 1.00 98.06 84 ILE A O 1
ATOM 656 N N . GLY A 1 85 ? 11.625 2.455 -4.698 1.00 94.56 85 GLY A N 1
ATOM 657 C CA . GLY A 1 85 ? 12.036 1.124 -4.245 1.00 94.56 85 GLY A CA 1
ATOM 658 C C . GLY A 1 85 ? 13.535 0.948 -4.012 1.00 94.56 85 GLY A C 1
ATOM 659 O O . GLY A 1 85 ? 13.937 0.009 -3.337 1.00 94.56 85 GLY A O 1
ATOM 660 N N . ALA A 1 86 ? 14.360 1.841 -4.558 1.00 93.62 86 ALA A N 1
ATOM 661 C CA . ALA A 1 86 ? 15.810 1.858 -4.369 1.00 93.62 86 ALA A CA 1
ATOM 662 C C . ALA A 1 86 ? 16.290 3.252 -3.934 1.00 93.62 86 ALA A C 1
ATOM 664 O O . ALA A 1 86 ? 17.248 3.784 -4.491 1.00 93.62 86 ALA A O 1
ATOM 665 N N . SER A 1 87 ? 15.573 3.885 -2.999 1.00 93.94 87 SER A N 1
ATOM 666 C CA . SER A 1 87 ? 16.010 5.169 -2.447 1.00 93.94 87 SER A CA 1
ATOM 667 C C . SER A 1 87 ? 17.340 5.000 -1.708 1.00 93.94 87 SER A C 1
ATOM 669 O O . SER A 1 87 ? 17.506 4.087 -0.905 1.00 93.94 87 SER A O 1
ATOM 671 N N . GLU A 1 88 ? 18.278 5.911 -1.963 1.00 95.44 88 GLU A N 1
ATOM 672 C CA . GLU A 1 88 ? 19.531 6.023 -1.204 1.00 95.44 88 GLU A CA 1
ATOM 673 C C . GLU A 1 88 ? 19.358 6.838 0.090 1.00 95.44 88 GLU A C 1
ATOM 675 O O . GLU A 1 88 ? 20.294 6.942 0.882 1.00 95.44 88 GLU A O 1
ATOM 680 N N . VAL A 1 89 ? 18.183 7.449 0.287 1.00 96.56 89 VAL A N 1
ATOM 681 C CA . VAL A 1 89 ? 17.887 8.336 1.419 1.00 96.56 89 VAL A CA 1
ATOM 682 C C . VAL A 1 89 ? 17.153 7.591 2.527 1.00 96.56 89 VAL A C 1
ATOM 684 O O . VAL A 1 89 ? 17.571 7.676 3.676 1.00 96.56 89 VAL A O 1
ATOM 687 N N . GLU A 1 90 ? 16.082 6.874 2.182 1.00 96.69 90 GLU A N 1
ATOM 688 C CA . GLU A 1 90 ? 15.276 6.096 3.128 1.00 96.69 90 GLU A CA 1
ATOM 689 C C . GLU A 1 90 ? 14.701 4.864 2.423 1.00 96.69 90 GLU A C 1
ATOM 691 O O . GLU A 1 90 ? 13.914 4.988 1.479 1.00 96.69 90 GLU A O 1
ATOM 696 N N . GLU A 1 91 ? 15.104 3.674 2.872 1.00 96.31 91 GLU A N 1
ATOM 697 C CA . GLU A 1 91 ? 14.611 2.410 2.325 1.00 96.31 91 GLU A CA 1
ATOM 698 C C . GLU A 1 91 ? 13.114 2.258 2.609 1.00 96.31 91 GLU A C 1
ATOM 700 O O . GLU A 1 91 ? 12.636 2.551 3.704 1.00 96.31 91 GLU A O 1
ATOM 705 N N . PHE A 1 92 ? 12.365 1.779 1.615 1.00 97.50 92 PHE A N 1
ATOM 706 C CA . PHE A 1 92 ? 10.949 1.516 1.806 1.00 97.50 92 PHE A CA 1
ATOM 707 C C . PHE A 1 92 ? 10.731 0.375 2.806 1.00 97.50 92 PHE A C 1
ATOM 709 O O . PHE A 1 92 ? 11.159 -0.761 2.585 1.00 97.50 92 PHE A O 1
ATOM 716 N N . HIS A 1 93 ? 9.973 0.657 3.859 1.00 97.62 93 HIS A N 1
ATOM 717 C CA . HIS A 1 93 ? 9.492 -0.327 4.811 1.00 97.62 93 HIS A CA 1
ATOM 718 C C . HIS A 1 93 ? 8.012 -0.094 5.106 1.00 97.62 93 HIS A C 1
ATOM 720 O O . HIS A 1 93 ? 7.587 1.030 5.348 1.00 97.62 93 HIS A O 1
ATOM 726 N N . ALA A 1 94 ? 7.232 -1.172 5.145 1.00 97.31 94 ALA A N 1
ATOM 727 C CA . ALA A 1 94 ? 5.833 -1.147 5.550 1.00 97.31 94 ALA A CA 1
ATOM 728 C C . ALA A 1 94 ? 5.617 -2.145 6.689 1.00 97.31 94 ALA A C 1
ATOM 730 O O . ALA A 1 94 ? 5.914 -3.332 6.547 1.00 97.31 94 ALA A O 1
ATOM 731 N N . SER A 1 95 ? 5.079 -1.661 7.805 1.00 97.56 95 SER A N 1
ATOM 732 C CA . SER A 1 95 ? 4.769 -2.449 8.995 1.00 97.56 95 SER A CA 1
ATOM 733 C C . SER A 1 95 ? 3.271 -2.420 9.269 1.00 97.56 95 SER A C 1
ATOM 735 O O . SER A 1 95 ? 2.664 -1.360 9.414 1.00 97.56 95 SER A O 1
ATOM 737 N N . TYR A 1 96 ? 2.675 -3.605 9.318 1.00 97.50 96 TYR A N 1
ATOM 738 C CA . TYR A 1 96 ? 1.251 -3.847 9.518 1.00 97.50 96 TYR A CA 1
ATOM 739 C C . TYR A 1 96 ? 1.073 -5.260 10.082 1.00 97.50 96 TYR A C 1
ATOM 741 O O . TYR A 1 96 ? 2.009 -6.065 10.083 1.00 97.50 96 TYR A O 1
ATOM 749 N N . ASN A 1 97 ? -0.105 -5.571 10.620 1.00 96.81 97 ASN A N 1
ATOM 750 C CA . ASN A 1 97 ? -0.379 -6.908 11.137 1.00 96.81 97 ASN A CA 1
ATOM 751 C C . ASN A 1 97 ? -1.869 -7.249 11.098 1.00 96.81 97 ASN A C 1
ATOM 753 O O . ASN A 1 97 ? -2.725 -6.372 11.061 1.00 96.81 97 ASN A O 1
ATOM 757 N N . ILE A 1 98 ? -2.158 -8.544 11.209 1.00 97.44 98 ILE A N 1
ATOM 758 C CA . ILE A 1 98 ? -3.516 -9.089 11.142 1.00 97.44 98 ILE A CA 1
ATOM 759 C C . ILE A 1 98 ? -4.449 -8.591 12.254 1.00 97.44 98 ILE A C 1
ATOM 761 O O . ILE A 1 98 ? -5.653 -8.676 12.098 1.00 97.44 98 ILE A O 1
ATOM 765 N N . ASN A 1 99 ? -3.944 -8.076 13.374 1.00 97.50 99 ASN A N 1
ATOM 766 C CA . ASN A 1 99 ? -4.776 -7.657 14.508 1.00 97.50 99 ASN A CA 1
ATOM 767 C C . ASN A 1 99 ? -4.959 -6.134 14.575 1.00 97.50 99 ASN A C 1
ATOM 769 O O . ASN A 1 99 ? -5.259 -5.593 15.640 1.00 97.50 99 ASN A O 1
ATOM 773 N N . SER A 1 100 ? -4.681 -5.423 13.481 1.00 97.19 100 SER A N 1
ATOM 774 C CA . SER A 1 100 ? -4.751 -3.970 13.444 1.00 97.19 100 SER A CA 1
ATOM 775 C C . SER A 1 100 ? -5.045 -3.466 12.036 1.00 97.19 100 SER A C 1
ATOM 777 O O . SER A 1 100 ? -4.472 -3.950 11.065 1.00 97.19 100 SER A O 1
ATOM 779 N N . ASN A 1 101 ? -5.864 -2.422 11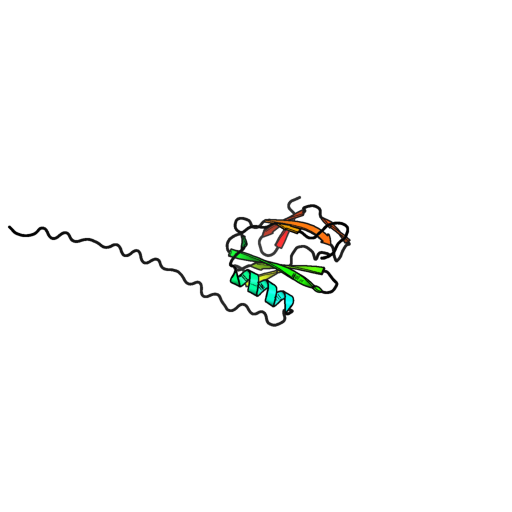.949 1.00 97.38 101 ASN A N 1
ATOM 780 C CA . ASN A 1 101 ? -6.071 -1.610 10.751 1.00 97.38 101 ASN A CA 1
ATOM 781 C C . ASN A 1 101 ? -5.030 -0.485 10.609 1.00 97.38 101 ASN A C 1
ATOM 783 O O . ASN A 1 101 ? -5.292 0.539 9.979 1.00 97.38 101 ASN A O 1
ATOM 787 N N . ARG A 1 102 ? -3.858 -0.637 11.232 1.00 98.12 102 ARG A N 1
ATOM 788 C CA . ARG A 1 102 ? -2.793 0.365 11.246 1.00 98.12 102 ARG A CA 1
ATOM 789 C C . ARG A 1 102 ? -1.639 -0.051 10.347 1.00 98.12 102 ARG A C 1
ATOM 791 O O . ARG A 1 102 ? -1.109 -1.156 10.477 1.00 98.12 102 ARG A O 1
ATOM 798 N N . LEU A 1 103 ? -1.224 0.871 9.492 1.00 98.19 103 LEU A N 1
ATOM 799 C CA . LEU A 1 103 ? -0.080 0.749 8.603 1.00 98.19 103 LEU A CA 1
ATOM 800 C C . LEU A 1 103 ? 0.926 1.843 8.946 1.00 98.19 103 LEU A C 1
ATOM 802 O O . LEU A 1 103 ? 0.573 3.015 8.932 1.00 98.19 103 LEU A O 1
ATOM 806 N N . CYS A 1 104 ? 2.171 1.472 9.224 1.00 97.94 104 CYS A N 1
ATOM 807 C CA . CYS A 1 104 ? 3.271 2.422 9.361 1.00 97.94 104 CYS A CA 1
ATOM 808 C C . CYS A 1 104 ? 4.257 2.248 8.213 1.00 97.94 104 CYS A C 1
ATOM 810 O O . CYS A 1 104 ? 4.628 1.117 7.891 1.00 97.94 104 CYS A O 1
ATOM 812 N N . ILE A 1 105 ? 4.682 3.356 7.614 1.00 97.56 105 ILE A N 1
ATOM 813 C CA . ILE A 1 105 ? 5.558 3.372 6.448 1.00 97.56 105 ILE A CA 1
ATOM 814 C C . ILE A 1 105 ? 6.780 4.244 6.724 1.00 97.56 105 ILE A C 1
ATOM 816 O O . ILE A 1 105 ? 6.661 5.369 7.213 1.00 97.56 105 ILE A O 1
ATOM 820 N N . SER A 1 106 ? 7.952 3.732 6.363 1.00 97.81 106 SER A N 1
ATOM 821 C CA . SER A 1 106 ? 9.125 4.551 6.078 1.00 97.81 106 SER A CA 1
ATOM 822 C C . SER A 1 106 ? 9.496 4.416 4.603 1.00 97.81 106 SER A C 1
ATOM 824 O O . SER A 1 106 ? 9.225 3.395 3.969 1.00 97.81 106 SER A O 1
ATOM 826 N N . GLY A 1 107 ? 10.048 5.472 4.021 1.00 97.75 107 GLY A N 1
ATOM 827 C CA . GLY A 1 107 ? 10.440 5.494 2.618 1.00 97.75 107 GLY A CA 1
ATOM 828 C C . GLY A 1 107 ? 10.399 6.892 2.023 1.00 97.75 107 GLY A C 1
ATOM 829 O O . GLY A 1 107 ? 9.891 7.840 2.621 1.00 97.75 107 GLY A O 1
ATOM 830 N N . GLN A 1 108 ? 10.917 7.018 0.807 1.00 98.31 108 GLN A N 1
ATOM 831 C CA . GLN A 1 108 ? 10.850 8.258 0.042 1.00 98.31 108 GLN A CA 1
ATOM 832 C C . GLN A 1 108 ? 9.721 8.201 -0.990 1.00 98.31 108 GLN A C 1
ATOM 834 O O . GLN A 1 108 ? 9.671 7.258 -1.779 1.00 98.31 108 GLN A O 1
ATOM 839 N N . SER A 1 109 ? 8.862 9.220 -1.028 1.00 97.81 109 SER A N 1
ATOM 840 C CA . SER A 1 109 ? 7.815 9.369 -2.041 1.00 97.81 109 SER A CA 1
ATOM 841 C C . SER A 1 109 ? 8.401 9.349 -3.453 1.00 97.81 109 SER A C 1
ATOM 843 O O . SER A 1 109 ? 9.325 10.101 -3.774 1.00 97.81 109 SER A O 1
ATOM 845 N N . ALA A 1 110 ? 7.824 8.532 -4.330 1.00 97.75 110 ALA A N 1
ATOM 846 C CA . ALA A 1 110 ? 8.118 8.522 -5.760 1.00 97.75 110 ALA A CA 1
ATOM 847 C C . ALA A 1 110 ? 7.452 9.690 -6.509 1.00 97.75 110 ALA A C 1
ATOM 849 O O . ALA A 1 110 ? 7.756 9.911 -7.682 1.00 97.75 110 ALA A O 1
ATOM 850 N N . ILE A 1 111 ? 6.553 10.430 -5.849 1.00 95.44 111 ILE A N 1
ATOM 851 C CA . ILE A 1 111 ? 5.783 11.528 -6.440 1.00 95.44 111 ILE A CA 1
ATOM 852 C C . ILE A 1 111 ? 6.343 12.879 -5.989 1.00 95.44 111 ILE A C 1
ATOM 854 O O . ILE A 1 111 ? 6.668 13.726 -6.822 1.00 95.44 111 ILE A O 1
ATOM 858 N N . THR A 1 112 ? 6.463 13.088 -4.677 1.00 97.31 112 THR A N 1
ATOM 859 C CA . THR A 1 112 ? 6.821 14.387 -4.080 1.00 97.31 112 THR A CA 1
ATOM 860 C C . THR A 1 112 ? 8.281 14.468 -3.636 1.00 97.31 112 THR A C 1
ATOM 862 O O . THR A 1 112 ? 8.765 15.565 -3.361 1.00 97.31 112 THR A O 1
ATOM 865 N N . LEU A 1 113 ? 8.989 13.331 -3.588 1.00 96.88 113 LEU A N 1
ATOM 866 C CA . LEU A 1 113 ? 10.327 13.166 -2.998 1.00 96.88 113 LEU A CA 1
ATOM 867 C C . LEU A 1 113 ? 10.397 13.412 -1.482 1.00 96.88 113 LEU A C 1
ATOM 869 O O . LEU A 1 113 ? 11.501 13.421 -0.930 1.00 96.88 113 LEU A O 1
ATOM 873 N N . GLU A 1 114 ? 9.251 13.588 -0.818 1.00 97.56 114 GLU A N 1
ATOM 874 C CA . GLU A 1 114 ? 9.148 13.653 0.640 1.00 97.56 114 GLU A CA 1
ATOM 875 C C . GLU A 1 114 ? 9.685 12.368 1.284 1.00 97.56 114 GLU A C 1
ATOM 877 O O . GLU A 1 114 ? 9.565 11.281 0.719 1.00 97.56 114 GLU A O 1
ATOM 882 N N . VAL A 1 115 ? 10.313 12.496 2.454 1.00 97.69 115 VAL A N 1
ATOM 883 C CA . VAL A 1 115 ? 10.894 11.372 3.196 1.00 97.69 115 VAL A CA 1
ATOM 884 C C . VAL A 1 115 ? 10.063 11.118 4.444 1.00 97.69 115 VAL A C 1
ATOM 886 O O . VAL A 1 115 ? 9.989 11.973 5.325 1.00 97.69 115 VAL A O 1
ATOM 889 N N . TYR A 1 116 ? 9.503 9.918 4.535 1.00 96.19 116 TYR A N 1
ATOM 890 C CA . TYR A 1 116 ? 8.734 9.438 5.674 1.00 96.19 116 TYR A CA 1
ATOM 891 C C . TYR A 1 116 ? 9.627 8.546 6.536 1.00 96.19 116 TYR A C 1
ATOM 893 O O . TYR A 1 116 ? 10.160 7.555 6.045 1.00 96.19 116 TYR A O 1
ATOM 901 N N . GLN A 1 117 ? 9.808 8.882 7.817 1.00 93.50 117 GLN A N 1
ATOM 902 C CA . GLN A 1 117 ? 10.677 8.099 8.713 1.00 93.50 117 GLN A CA 1
ATOM 903 C C . GLN A 1 117 ? 9.932 6.999 9.476 1.00 93.50 117 GLN A C 1
ATOM 905 O O . GLN A 1 117 ? 10.559 6.036 9.902 1.00 93.50 117 GLN A O 1
ATOM 910 N N . SER A 1 118 ? 8.617 7.142 9.673 1.00 93.38 118 SER A N 1
ATOM 911 C CA . SER A 1 118 ? 7.711 6.126 10.235 1.00 93.38 118 SER A CA 1
ATOM 912 C C . SER A 1 118 ? 6.297 6.721 10.348 1.00 93.38 118 SER A C 1
ATOM 914 O O . SER A 1 118 ? 5.721 6.757 11.440 1.00 93.38 118 SER A O 1
ATOM 916 N N . GLU A 1 119 ? 5.743 7.231 9.250 1.00 96.94 119 GLU A N 1
ATOM 917 C CA . GLU A 1 119 ? 4.382 7.778 9.277 1.00 96.94 119 GLU A CA 1
ATOM 918 C C . GLU A 1 119 ? 3.357 6.658 9.378 1.00 96.94 119 GLU A C 1
ATOM 920 O O . GLU A 1 119 ? 3.468 5.639 8.694 1.00 96.94 119 GLU A O 1
ATOM 925 N N . CYS A 1 120 ? 2.363 6.834 10.244 1.00 97.81 120 CYS A N 1
ATOM 926 C CA . CYS A 1 120 ? 1.356 5.818 10.503 1.00 97.81 120 CYS A C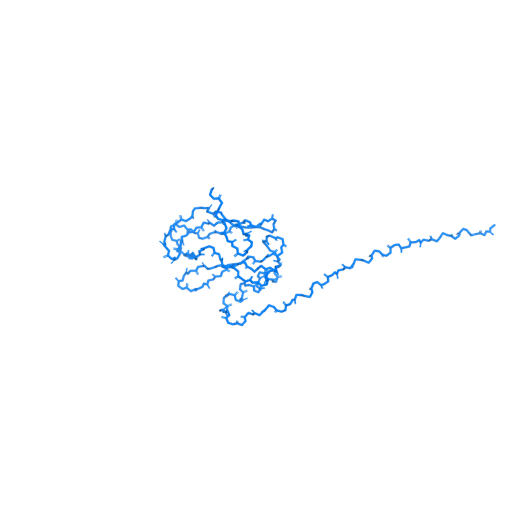A 1
ATOM 927 C C . CYS A 1 120 ? -0.036 6.300 10.109 1.00 97.81 120 CYS A C 1
ATOM 929 O O . CYS A 1 120 ? -0.437 7.427 10.395 1.00 97.81 120 CYS A O 1
ATOM 931 N N . TYR A 1 121 ? -0.783 5.389 9.502 1.00 98.31 121 TYR A N 1
ATOM 932 C CA . TYR A 1 121 ? -2.125 5.601 8.998 1.00 98.31 121 TYR A CA 1
ATOM 933 C C . TYR A 1 121 ? -3.054 4.540 9.569 1.00 98.31 121 TYR A C 1
ATOM 935 O O . TYR A 1 121 ? -2.693 3.363 9.670 1.00 98.31 121 TYR A O 1
ATOM 943 N N . ARG A 1 122 ? -4.275 4.953 9.893 1.00 98.19 122 ARG A N 1
ATOM 944 C CA . ARG A 1 122 ? -5.383 4.055 10.198 1.00 98.19 122 ARG A CA 1
ATOM 945 C C . ARG A 1 122 ? -6.268 3.910 8.976 1.00 98.19 122 ARG A C 1
ATOM 947 O O . ARG A 1 122 ? -6.693 4.910 8.405 1.00 98.19 122 ARG A O 1
ATOM 954 N N . TYR A 1 123 ? -6.567 2.673 8.619 1.00 98.00 123 TYR A N 1
ATOM 955 C CA . TYR A 1 123 ? -7.521 2.357 7.573 1.00 98.00 123 TYR A CA 1
ATOM 956 C C . TYR A 1 123 ? -8.945 2.338 8.130 1.00 98.00 123 TYR A C 1
ATOM 958 O O . TYR A 1 123 ? -9.217 1.659 9.124 1.00 98.00 123 TYR A O 1
ATOM 966 N N . GLN A 1 124 ? -9.847 3.100 7.520 1.00 96.06 124 GLN A N 1
ATOM 967 C CA . GLN A 1 124 ? -11.244 3.176 7.931 1.00 96.06 124 GLN A CA 1
ATOM 968 C C . GLN A 1 124 ? -12.115 3.617 6.754 1.00 96.06 124 GLN A C 1
ATOM 970 O O . GLN A 1 124 ? -11.803 4.613 6.115 1.00 96.06 124 GLN A O 1
ATOM 975 N N . ASP A 1 125 ? -13.221 2.908 6.510 1.00 93.50 125 ASP A N 1
ATOM 976 C CA . ASP A 1 125 ? -14.256 3.292 5.537 1.00 93.50 125 ASP A CA 1
ATOM 977 C C . ASP A 1 125 ? -13.694 3.630 4.137 1.00 93.50 125 ASP A C 1
ATOM 979 O O . ASP A 1 125 ? -14.058 4.639 3.541 1.00 93.50 125 ASP A O 1
ATOM 983 N N . LEU A 1 126 ? -12.807 2.767 3.618 1.00 95.50 126 LEU A N 1
ATOM 984 C CA . LEU A 1 126 ? -12.091 2.931 2.341 1.00 95.50 126 LEU A CA 1
ATOM 985 C C . LEU A 1 126 ? -11.078 4.090 2.286 1.00 95.50 126 LEU A C 1
ATOM 987 O O . LEU A 1 126 ? -10.612 4.448 1.205 1.00 95.50 126 LEU A O 1
ATOM 991 N N . GLU A 1 127 ? -10.684 4.647 3.430 1.00 97.00 127 GLU A N 1
ATOM 992 C CA . GLU A 1 127 ? -9.757 5.776 3.507 1.00 97.00 127 GLU A CA 1
ATOM 993 C C . GLU A 1 127 ? -8.577 5.518 4.455 1.00 97.00 127 GLU A C 1
ATOM 995 O O . GLU A 1 127 ? -8.654 4.740 5.410 1.00 97.00 127 GLU A O 1
ATOM 1000 N N . TRP A 1 128 ? -7.471 6.225 4.202 1.00 97.69 128 TRP A N 1
ATOM 1001 C CA . TRP A 1 128 ? -6.314 6.286 5.093 1.00 97.69 128 TRP A CA 1
ATOM 1002 C C . TRP A 1 128 ? -6.318 7.583 5.896 1.00 97.69 128 TRP A C 1
ATOM 1004 O O . TRP A 1 128 ? -6.227 8.679 5.345 1.00 97.69 128 TRP A O 1
ATOM 1014 N N . ILE A 1 129 ? -6.361 7.455 7.217 1.00 97.94 129 ILE A N 1
ATOM 1015 C CA . ILE A 1 129 ? -6.370 8.573 8.157 1.00 97.94 129 ILE A CA 1
ATOM 1016 C C . ILE A 1 129 ? -4.995 8.666 8.818 1.00 97.94 129 ILE A C 1
ATOM 1018 O O . ILE A 1 129 ? -4.589 7.739 9.517 1.00 97.94 129 ILE A O 1
ATOM 1022 N N . SER A 1 130 ? -4.288 9.783 8.627 1.00 96.69 130 SER A N 1
ATOM 1023 C CA . SER A 1 130 ? -2.994 10.040 9.283 1.00 96.69 130 SER A CA 1
ATOM 1024 C C . SER A 1 130 ? -3.138 10.067 10.809 1.00 96.69 130 SER A C 1
ATOM 1026 O O . SER A 1 130 ? -4.066 10.692 11.329 1.00 96.69 130 SER A O 1
ATOM 1028 N N . GLU A 1 131 ? -2.221 9.421 11.531 1.00 94.94 131 GLU A N 1
ATOM 1029 C CA . GLU A 1 131 ? -2.253 9.294 12.999 1.00 94.94 131 GLU A CA 1
ATOM 1030 C C . GLU A 1 131 ? -1.203 10.150 13.737 1.00 94.94 131 GLU A C 1
ATOM 1032 O O . GLU A 1 131 ? -0.766 9.759 14.818 1.00 94.94 131 GLU A O 1
ATOM 1037 N N . ASN A 1 132 ? -0.805 11.290 13.158 1.00 77.12 132 ASN A N 1
ATOM 1038 C CA . ASN A 1 132 ? 0.200 12.230 13.693 1.00 77.12 132 ASN A CA 1
ATOM 1039 C C . ASN A 1 132 ? 0.169 12.425 15.220 1.00 77.12 132 ASN A C 1
ATOM 1041 O O . ASN A 1 132 ? -0.921 12.736 15.760 1.00 77.12 132 ASN A O 1
#

pLDDT: mean 87.59, std 18.01, range [37.0, 98.31]

Organism: NCBI:txid2829489